Protein AF-A0A8I2FZU0-F1 (afdb_monomer_lite)

Secondary structure (DSSP, 8-state):
--PPPP-SSHHHHHHH--TTT--EEEEETTEEEEE-GGGGGT--SHHHHHHHHHHHTT--TTS--

Radius of gyration: 10.89 Å; chains: 1; bounding box: 25×27×24 Å

Foldseek 3Di:
DDDDDDDPDPVRVQVPDDQLPDKDWDDDPNFIFIGDSVCCVVVVHSLSVVQVRCVNSVHPSPDDD

Sequence (65 aa):
PHDPIEFSSEDELLNQLQPGIDGLIIEKGGRRATFLPTVWESLPYAADFLQHLKQKANIPVNEIP

pLDDT: mean 86.23, std 6.84, range [57.44, 92.44]

Structure (mmCIF, N/CA/C/O backbone):
data_AF-A0A8I2FZU0-F1
#
_entry.id   AF-A0A8I2FZU0-F1
#
loop_
_atom_site.group_PDB
_atom_site.id
_atom_site.type_symbol
_atom_site.label_atom_id
_atom_site.label_alt_id
_atom_site.label_comp_id
_atom_site.label_asym_id
_atom_site.label_entity_id
_atom_site.label_seq_id
_atom_site.pdbx_PDB_ins_code
_atom_site.Cartn_x
_atom_site.Cartn_y
_atom_site.Cartn_z
_atom_site.occupancy
_atom_site.B_iso_or_equiv
_atom_site.auth_seq_id
_atom_site.auth_comp_id
_atom_site.auth_asym_id
_atom_site.auth_atom_id
_atom_site.pdbx_PDB_model_num
ATOM 1 N N . PRO A 1 1 ? 4.920 13.805 2.368 1.00 57.44 1 PRO A N 1
ATOM 2 C CA . PRO A 1 1 ? 6.179 13.025 2.388 1.00 57.44 1 PRO A CA 1
ATOM 3 C C . PRO A 1 1 ? 5.801 11.555 2.246 1.00 57.44 1 PRO A C 1
ATOM 5 O O . PRO A 1 1 ? 4.712 11.204 2.687 1.00 57.44 1 PRO A O 1
ATOM 8 N N . HIS A 1 2 ? 6.612 10.752 1.569 1.00 66.56 2 HIS A N 1
ATOM 9 C CA . HIS A 1 2 ? 6.465 9.300 1.592 1.00 66.56 2 HIS A CA 1
ATOM 10 C C . HIS A 1 2 ? 7.741 8.760 2.219 1.00 66.56 2 HIS A C 1
ATOM 12 O O . HIS A 1 2 ? 8.830 9.087 1.748 1.00 66.56 2 HIS A O 1
ATOM 18 N N . ASP A 1 3 ? 7.596 8.011 3.302 1.00 78.38 3 ASP A N 1
ATOM 19 C CA . ASP A 1 3 ? 8.714 7.353 3.960 1.00 78.38 3 ASP A CA 1
ATOM 20 C C . ASP A 1 3 ? 8.786 5.912 3.439 1.00 78.38 3 ASP A C 1
ATOM 22 O O . ASP A 1 3 ? 7.750 5.243 3.355 1.00 78.38 3 ASP A O 1
ATOM 26 N N . PRO A 1 4 ? 9.967 5.440 3.003 1.00 81.25 4 PRO A N 1
ATOM 27 C CA . PRO A 1 4 ? 10.125 4.056 2.590 1.00 81.25 4 PRO A CA 1
ATOM 28 C C . PRO A 1 4 ? 9.876 3.142 3.793 1.00 81.25 4 PRO A C 1
ATOM 30 O O . PRO A 1 4 ? 10.451 3.341 4.861 1.00 81.25 4 PRO A O 1
ATOM 33 N N . ILE A 1 5 ? 9.018 2.139 3.610 1.00 83.19 5 ILE A N 1
ATOM 34 C CA . ILE A 1 5 ? 8.821 1.075 4.595 1.00 83.19 5 ILE A CA 1
ATOM 35 C C . ILE A 1 5 ? 9.840 -0.015 4.292 1.00 83.19 5 ILE A C 1
ATOM 37 O O . ILE A 1 5 ? 9.850 -0.572 3.194 1.00 83.19 5 ILE A O 1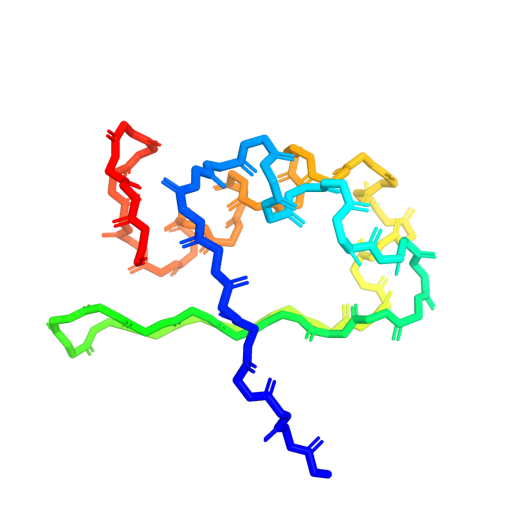
ATOM 41 N N . GLU A 1 6 ? 10.686 -0.319 5.270 1.00 86.00 6 GLU A N 1
ATOM 42 C CA . GLU A 1 6 ? 11.524 -1.509 5.232 1.00 86.00 6 GLU A CA 1
ATOM 43 C C . GLU A 1 6 ? 10.704 -2.696 5.734 1.00 86.00 6 GLU A C 1
ATOM 45 O O . GLU A 1 6 ? 10.106 -2.660 6.812 1.00 86.00 6 GLU A O 1
ATOM 50 N N . PHE A 1 7 ? 10.646 -3.745 4.923 1.00 86.50 7 PHE A N 1
ATOM 51 C CA . PHE A 1 7 ? 9.978 -4.983 5.281 1.00 86.50 7 PHE A CA 1
ATOM 52 C C . PHE A 1 7 ? 10.764 -6.166 4.728 1.00 86.50 7 PHE A C 1
ATOM 54 O O . PHE A 1 7 ? 11.262 -6.137 3.601 1.00 86.50 7 PHE A O 1
ATOM 61 N N . SER A 1 8 ? 10.866 -7.226 5.522 1.00 84.50 8 SER A N 1
ATOM 62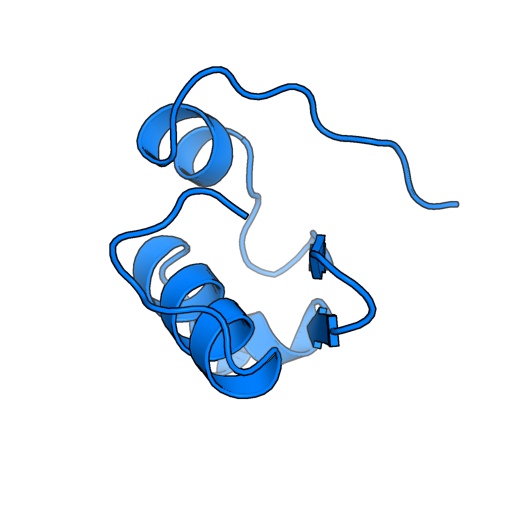 C CA . SER A 1 8 ? 11.571 -8.456 5.131 1.00 84.50 8 SER A CA 1
ATOM 63 C C . SER A 1 8 ? 10.634 -9.511 4.538 1.00 84.50 8 SER A C 1
ATOM 65 O O . SER A 1 8 ? 11.075 -10.508 3.964 1.00 84.50 8 SER A O 1
ATOM 67 N N . SER A 1 9 ? 9.325 -9.339 4.715 1.00 86.06 9 SER A N 1
ATOM 68 C CA . SER A 1 9 ? 8.288 -10.271 4.273 1.00 86.06 9 SER A CA 1
ATOM 69 C C . SER A 1 9 ? 6.967 -9.542 4.070 1.00 86.06 9 SER A C 1
ATOM 71 O O . SER A 1 9 ? 6.733 -8.485 4.652 1.00 86.06 9 SER A O 1
ATOM 73 N N . GLU A 1 10 ? 6.088 -10.123 3.259 1.00 85.25 10 GLU A N 1
ATOM 74 C CA . GLU A 1 10 ? 4.768 -9.551 3.004 1.00 85.25 10 GLU A CA 1
ATOM 75 C C . GLU A 1 10 ? 3.938 -9.429 4.285 1.00 85.25 10 GLU A C 1
ATOM 77 O O . GLU A 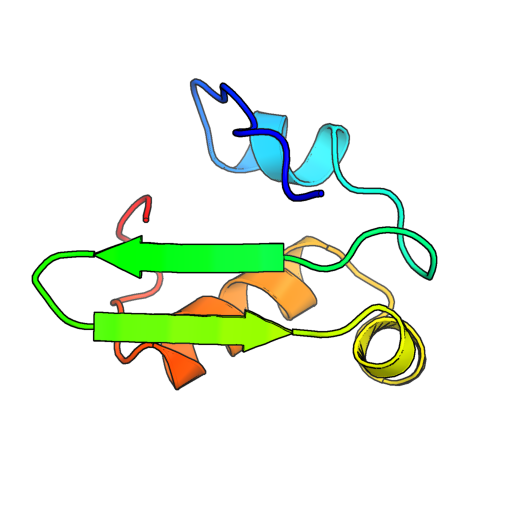1 10 ? 3.400 -8.363 4.550 1.00 85.25 10 GLU A O 1
ATOM 82 N N . ASP A 1 11 ? 3.914 -10.458 5.134 1.00 87.12 11 ASP A N 1
ATOM 83 C CA . ASP A 1 11 ? 3.253 -10.389 6.442 1.00 87.12 11 ASP A CA 1
ATOM 84 C C . ASP A 1 11 ? 3.781 -9.244 7.317 1.00 87.12 11 ASP A C 1
ATOM 86 O O . ASP A 1 11 ? 3.016 -8.606 8.036 1.00 87.12 11 ASP A O 1
ATOM 90 N N . GLU A 1 12 ? 5.081 -8.950 7.259 1.00 89.38 12 GLU A N 1
ATOM 91 C CA . GLU A 1 12 ? 5.677 -7.847 8.018 1.00 89.38 12 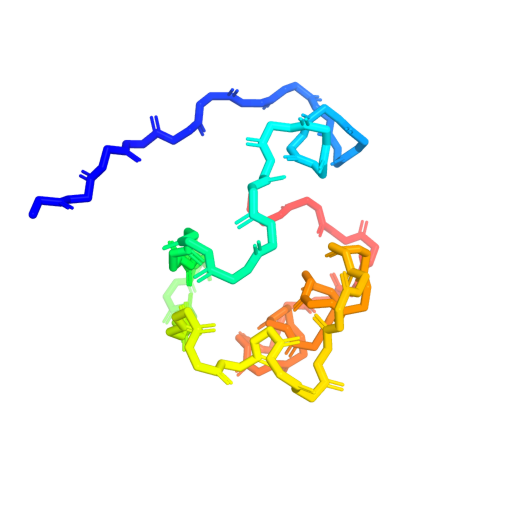GLU A CA 1
ATOM 92 C C . GLU A 1 12 ? 5.206 -6.494 7.482 1.00 89.38 12 GLU A C 1
ATOM 94 O O . GLU A 1 12 ? 4.833 -5.627 8.269 1.00 89.38 12 GLU A O 1
ATOM 99 N N . LEU A 1 13 ? 5.140 -6.340 6.155 1.00 88.75 13 LEU A N 1
ATOM 100 C CA . LEU A 1 13 ? 4.538 -5.168 5.523 1.00 88.75 13 LEU A CA 1
ATOM 101 C C . LEU A 1 13 ? 3.085 -5.015 5.977 1.00 88.75 13 LEU A C 1
ATOM 103 O O . LEU A 1 13 ? 2.723 -3.964 6.489 1.00 88.75 13 LEU A O 1
ATOM 107 N N . LEU A 1 14 ? 2.275 -6.070 5.855 1.00 88.56 14 LEU A N 1
ATOM 108 C CA . LEU A 1 14 ? 0.857 -6.061 6.219 1.00 88.56 14 LEU A CA 1
ATOM 109 C C . LEU A 1 14 ? 0.619 -5.699 7.691 1.00 88.56 14 LEU A C 1
ATOM 111 O O . LEU A 1 14 ? -0.343 -4.994 7.982 1.00 88.56 14 LEU A O 1
ATOM 115 N N . ASN A 1 15 ? 1.493 -6.140 8.601 1.00 89.62 15 ASN A N 1
ATOM 116 C CA . ASN A 1 15 ? 1.423 -5.794 10.024 1.00 89.62 15 ASN A CA 1
ATOM 117 C C . ASN A 1 15 ? 1.836 -4.344 10.322 1.00 89.62 15 ASN A C 1
ATOM 119 O O . ASN A 1 15 ? 1.425 -3.799 11.344 1.00 89.62 15 ASN A O 1
ATOM 123 N N . GLN A 1 16 ? 2.646 -3.722 9.462 1.00 88.75 16 GLN A N 1
ATOM 124 C CA . GLN A 1 16 ? 3.033 -2.316 9.598 1.00 88.75 16 GLN A CA 1
ATOM 125 C C . GLN A 1 16 ? 1.977 -1.349 9.038 1.00 88.75 16 GLN A C 1
ATOM 127 O O . GLN A 1 16 ? 1.956 -0.187 9.442 1.00 88.75 16 GLN A O 1
ATOM 132 N N . LEU A 1 17 ? 1.099 -1.803 8.134 1.00 88.44 17 LEU A N 1
ATOM 133 C CA . LEU A 1 17 ? 0.079 -0.946 7.522 1.00 88.44 17 LEU A CA 1
ATOM 134 C C . LEU A 1 17 ? -1.055 -0.619 8.488 1.00 88.44 17 LEU A C 1
ATOM 136 O O . LEU A 1 17 ? -1.613 -1.506 9.132 1.00 88.44 17 LEU A O 1
ATOM 140 N N . GLN A 1 18 ? -1.470 0.647 8.501 1.00 89.06 18 GLN A N 1
ATOM 141 C CA . GLN A 1 18 ? -2.639 1.112 9.237 1.00 89.06 18 GLN A CA 1
ATOM 142 C C . GLN A 1 18 ? -3.809 1.388 8.281 1.00 89.06 18 GLN A C 1
ATOM 144 O O . GLN A 1 18 ? -3.811 2.402 7.563 1.00 89.06 18 GLN A O 1
ATOM 149 N N . PRO A 1 19 ? -4.840 0.520 8.279 1.00 89.75 19 PRO A N 1
ATOM 150 C CA . PRO A 1 19 ? -6.035 0.728 7.479 1.00 89.75 19 PRO A CA 1
ATOM 151 C C . PRO A 1 19 ? -6.708 2.069 7.778 1.00 89.75 19 PRO A C 1
ATOM 153 O O . PRO A 1 19 ? -6.908 2.443 8.931 1.00 89.75 19 PRO A O 1
ATOM 156 N N . GLY A 1 20 ? -7.072 2.796 6.725 1.00 86.06 20 GLY A N 1
ATOM 157 C CA . GLY A 1 20 ? -7.745 4.098 6.795 1.00 86.06 20 GLY A CA 1
ATOM 158 C C . GLY A 1 20 ? -6.815 5.292 7.019 1.00 86.06 20 GLY A C 1
ATOM 159 O O . GLY A 1 20 ? -7.276 6.429 6.932 1.00 86.06 20 GLY A O 1
ATOM 160 N N . ILE A 1 21 ? -5.523 5.057 7.264 1.00 88.62 21 ILE A N 1
ATOM 161 C CA . ILE A 1 21 ? -4.534 6.110 7.536 1.00 88.62 21 ILE A CA 1
ATOM 162 C C . ILE A 1 21 ? -3.463 6.123 6.449 1.00 88.62 21 ILE A C 1
ATOM 164 O O . ILE A 1 21 ? -3.218 7.166 5.839 1.00 88.62 21 ILE A O 1
ATOM 168 N N . ASP A 1 22 ? -2.864 4.966 6.169 1.00 88.94 22 ASP A N 1
ATOM 169 C CA . ASP A 1 22 ? -1.686 4.898 5.310 1.00 88.94 22 ASP A CA 1
ATOM 170 C C . ASP A 1 22 ? -2.048 4.826 3.825 1.00 88.94 22 ASP A C 1
ATOM 172 O O . ASP A 1 22 ? -2.939 4.093 3.403 1.00 88.94 22 ASP A O 1
ATOM 176 N N . GLY A 1 23 ? -1.337 5.584 2.992 1.00 89.38 23 GLY A N 1
ATOM 177 C CA . GLY A 1 23 ? -1.355 5.407 1.541 1.00 89.38 23 GLY A CA 1
ATOM 178 C C . GLY A 1 23 ? -0.159 4.566 1.120 1.00 89.38 23 GLY A C 1
ATOM 179 O O . GLY A 1 23 ? 0.951 4.820 1.580 1.00 89.38 23 GLY A O 1
ATOM 180 N N . LEU A 1 24 ? -0.359 3.600 0.224 1.00 90.19 24 LEU A N 1
ATOM 181 C CA . LEU A 1 24 ? 0.722 2.729 -0.230 1.00 90.19 24 LEU A CA 1
ATOM 182 C C . LEU A 1 24 ? 1.097 3.008 -1.679 1.00 90.19 24 LEU A C 1
ATOM 184 O O . LEU A 1 24 ? 0.238 3.147 -2.555 1.00 90.19 24 LEU A O 1
ATOM 188 N N . ILE A 1 25 ? 2.399 3.052 -1.939 1.00 89.56 25 ILE A N 1
ATOM 189 C CA . ILE A 1 25 ? 2.970 3.167 -3.277 1.00 89.56 25 ILE A CA 1
ATOM 190 C C . ILE A 1 25 ? 3.884 1.967 -3.470 1.00 89.56 25 ILE A C 1
ATOM 192 O O . ILE A 1 25 ? 4.771 1.745 -2.655 1.00 89.56 25 ILE A O 1
ATOM 196 N N . ILE A 1 26 ? 3.680 1.221 -4.552 1.00 88.81 26 ILE A N 1
ATOM 197 C CA . ILE A 1 26 ? 4.601 0.163 -4.972 1.00 88.81 26 ILE A CA 1
ATOM 198 C C . ILE A 1 26 ? 5.169 0.509 -6.340 1.00 88.81 26 ILE A C 1
ATOM 200 O O . ILE A 1 26 ? 4.452 1.007 -7.216 1.00 88.81 26 ILE A O 1
ATOM 204 N N . GLU A 1 27 ? 6.454 0.239 -6.519 1.00 86.31 27 GLU A N 1
ATOM 205 C CA . GLU A 1 27 ? 7.168 0.461 -7.767 1.00 86.31 27 GLU A CA 1
ATOM 206 C C . GLU A 1 27 ? 8.130 -0.697 -8.021 1.00 86.31 27 GLU A C 1
ATOM 208 O O . GLU A 1 27 ? 8.992 -0.981 -7.200 1.00 86.31 27 GLU A O 1
ATOM 213 N N . LYS A 1 28 ? 7.992 -1.358 -9.173 1.00 83.19 28 LYS A N 1
ATOM 214 C CA . LYS A 1 28 ? 8.850 -2.477 -9.566 1.00 83.19 28 LYS A CA 1
ATOM 215 C C . LYS A 1 28 ? 9.065 -2.502 -11.072 1.00 83.19 28 LYS A C 1
ATOM 217 O O . LYS A 1 28 ? 8.112 -2.562 -11.846 1.00 83.19 28 LYS A O 1
ATOM 222 N N . GLY A 1 29 ? 10.328 -2.473 -11.503 1.00 80.56 29 GLY A N 1
ATOM 223 C CA . GLY A 1 29 ? 10.709 -2.649 -12.912 1.00 80.56 29 GLY A CA 1
ATOM 224 C C . GLY A 1 29 ? 10.034 -1.670 -13.884 1.00 80.56 29 GLY A C 1
ATOM 225 O O . GLY A 1 29 ? 9.649 -2.068 -14.981 1.00 80.56 29 GLY A O 1
ATOM 226 N N . GLY A 1 30 ? 9.826 -0.415 -13.469 1.00 84.00 30 GLY A N 1
ATOM 227 C CA . GLY A 1 30 ? 9.135 0.611 -14.263 1.00 84.00 30 GLY A CA 1
ATOM 228 C C . GLY A 1 30 ? 7.604 0.552 -14.203 1.00 84.00 30 GLY A C 1
ATOM 229 O O . GLY A 1 30 ? 6.933 1.359 -14.844 1.00 84.00 30 GLY A O 1
ATOM 230 N N . ARG A 1 31 ? 7.033 -0.377 -13.430 1.00 86.81 31 ARG A N 1
ATOM 231 C CA . ARG A 1 31 ? 5.603 -0.425 -13.123 1.00 86.81 31 ARG A CA 1
ATOM 232 C C . ARG A 1 31 ? 5.365 0.208 -11.765 1.00 86.81 31 ARG A C 1
ATOM 234 O O . ARG A 1 31 ? 6.106 -0.067 -10.829 1.00 86.81 31 ARG A O 1
ATOM 241 N N . ARG A 1 32 ? 4.323 1.025 -11.647 1.00 88.56 32 ARG A N 1
ATOM 242 C CA . ARG A 1 32 ? 4.002 1.739 -10.411 1.00 88.56 32 ARG A CA 1
ATOM 243 C C . ARG A 1 32 ? 2.503 1.759 -10.180 1.00 88.56 32 ARG A C 1
ATOM 245 O O . ARG A 1 32 ? 1.738 2.018 -11.108 1.00 88.56 32 ARG A O 1
ATOM 252 N N . ALA A 1 33 ? 2.094 1.564 -8.934 1.00 92.00 33 ALA A N 1
ATOM 253 C CA . ALA A 1 33 ? 0.738 1.857 -8.496 1.00 92.00 33 ALA A CA 1
ATOM 254 C C . ALA A 1 33 ? 0.744 2.578 -7.153 1.00 92.00 33 ALA A C 1
ATOM 256 O O . ALA A 1 33 ? 1.649 2.430 -6.337 1.00 92.00 33 ALA A O 1
ATOM 257 N N . THR A 1 34 ? -0.304 3.363 -6.936 1.00 91.94 34 THR A N 1
ATOM 258 C CA . THR A 1 34 ? -0.539 4.079 -5.688 1.00 91.94 34 THR A CA 1
ATOM 259 C C . THR A 1 34 ? -1.984 3.882 -5.276 1.00 91.94 34 THR A C 1
ATOM 261 O O . THR A 1 34 ? -2.887 4.086 -6.092 1.00 91.94 34 THR A O 1
ATOM 264 N N . PHE A 1 35 ? -2.190 3.530 -4.013 1.00 92.44 35 PHE A N 1
ATOM 265 C CA . PHE A 1 35 ? -3.480 3.598 -3.351 1.00 92.44 35 PHE A CA 1
ATOM 266 C C . PHE A 1 35 ? -3.451 4.655 -2.261 1.00 92.44 35 PHE A C 1
ATOM 268 O O . PHE A 1 35 ? -2.494 4.789 -1.503 1.00 92.44 35 PHE A O 1
ATOM 275 N N . LEU A 1 36 ? -4.530 5.426 -2.227 1.00 91.94 36 LEU A N 1
ATOM 276 C CA . LEU A 1 36 ? -4.751 6.458 -1.233 1.00 91.94 36 LEU A CA 1
ATOM 277 C C . LEU A 1 36 ? -5.471 5.864 -0.020 1.00 91.94 36 LEU A C 1
ATOM 279 O O . LEU A 1 36 ? -6.138 4.836 -0.164 1.00 91.94 36 LEU A O 1
ATOM 283 N N . PRO A 1 37 ? -5.430 6.545 1.136 1.00 89.56 37 PRO A N 1
ATOM 284 C CA . PRO A 1 37 ? -6.109 6.075 2.337 1.00 89.56 37 PRO A CA 1
ATOM 285 C C . PRO A 1 37 ? -7.620 5.864 2.152 1.00 89.56 37 PRO A C 1
ATOM 287 O O . PRO A 1 37 ? -8.216 5.009 2.792 1.00 89.56 37 PRO A O 1
ATOM 290 N N . THR A 1 38 ? -8.245 6.586 1.217 1.00 91.19 38 THR A N 1
ATOM 291 C CA . THR A 1 38 ? -9.670 6.427 0.878 1.00 91.19 38 THR A CA 1
ATOM 292 C C . THR A 1 38 ? -10.011 5.048 0.310 1.00 91.19 38 THR A C 1
ATOM 294 O O . THR A 1 38 ? -11.156 4.619 0.380 1.00 91.19 38 THR A O 1
ATOM 297 N N . VAL A 1 39 ? -9.032 4.320 -0.238 1.00 91.25 39 VAL A N 1
ATOM 298 C CA . VAL A 1 39 ? -9.247 2.967 -0.771 1.00 91.25 39 VAL A CA 1
ATOM 299 C C . VAL A 1 39 ? -9.509 1.961 0.355 1.00 91.25 39 VAL A C 1
ATOM 301 O O . VAL A 1 39 ? -10.217 0.979 0.132 1.00 91.25 39 VAL A O 1
ATOM 304 N N . TRP A 1 40 ? -9.029 2.226 1.575 1.00 92.25 40 TRP A N 1
ATOM 305 C CA . TRP A 1 40 ? -9.295 1.376 2.738 1.00 92.25 40 TRP A CA 1
ATOM 306 C C . TRP A 1 40 ? -10.780 1.257 3.078 1.00 92.25 40 TRP A C 1
ATOM 308 O O . TRP A 1 40 ? -11.188 0.236 3.621 1.00 92.25 40 TRP A O 1
ATOM 318 N N . GLU A 1 41 ? -11.608 2.244 2.717 1.00 90.25 41 GLU A N 1
ATOM 319 C CA . GLU A 1 41 ? -13.064 2.155 2.898 1.00 90.25 41 GLU A CA 1
ATOM 320 C C . GLU A 1 41 ? -13.673 0.996 2.096 1.00 90.25 41 GLU A C 1
ATOM 322 O O . GLU A 1 41 ? -14.656 0.393 2.517 1.00 90.25 41 GLU A O 1
ATOM 327 N N . SER A 1 42 ? -13.082 0.670 0.941 1.00 90.44 42 SER A N 1
ATOM 328 C CA . SER A 1 42 ? -13.495 -0.463 0.103 1.00 90.44 42 SER A CA 1
ATOM 329 C C . SER A 1 42 ? -12.706 -1.741 0.397 1.00 90.44 42 SER A C 1
ATOM 331 O O . SER A 1 42 ? -13.229 -2.835 0.205 1.00 90.44 42 SER A O 1
ATOM 333 N N . LEU A 1 43 ? -11.452 -1.610 0.840 1.00 91.38 43 LEU A N 1
ATOM 334 C CA . LEU A 1 43 ? -10.532 -2.712 1.125 1.00 91.38 43 LEU A CA 1
ATOM 335 C C . LEU A 1 43 ? -10.004 -2.583 2.562 1.00 91.38 43 LEU A C 1
ATOM 337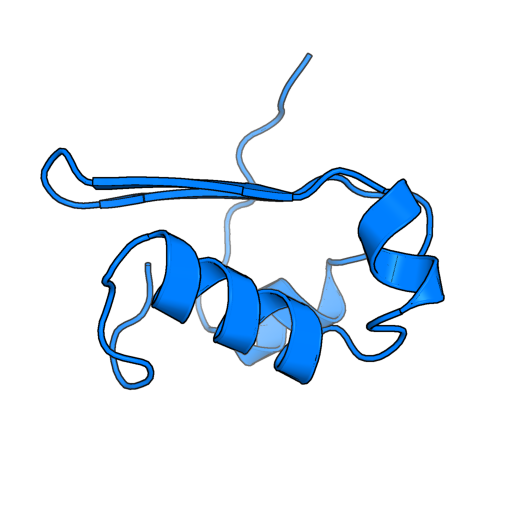 O O . LEU A 1 43 ? -8.879 -2.126 2.740 1.00 91.38 43 LEU A O 1
ATOM 341 N N . PRO A 1 44 ? -10.787 -2.956 3.592 1.00 88.50 44 PRO A N 1
ATOM 342 C CA . PRO A 1 44 ? -10.392 -2.769 4.991 1.00 88.50 44 PRO A CA 1
ATOM 343 C C . PRO A 1 44 ? -9.287 -3.737 5.442 1.00 88.50 44 PRO A C 1
ATOM 345 O O . PRO A 1 44 ? -8.655 -3.512 6.473 1.00 88.50 44 PRO A O 1
ATOM 348 N N . TYR A 1 45 ? -9.041 -4.808 4.681 1.00 89.62 45 TYR A N 1
ATOM 349 C CA . TYR A 1 45 ? -7.999 -5.790 4.960 1.00 89.62 45 TYR A CA 1
ATOM 350 C C . TYR A 1 45 ? -6.722 -5.463 4.184 1.00 89.62 45 TYR A C 1
ATOM 352 O O . TYR A 1 45 ? -6.737 -5.345 2.958 1.00 89.62 45 TYR A O 1
ATOM 360 N N . ALA A 1 46 ? -5.595 -5.372 4.895 1.00 89.50 46 ALA A N 1
ATOM 361 C CA . ALA A 1 46 ? -4.303 -5.027 4.302 1.00 89.50 46 ALA A CA 1
ATOM 362 C C . ALA A 1 46 ? -3.868 -6.012 3.206 1.00 89.50 46 ALA A C 1
ATOM 364 O O . ALA A 1 46 ? -3.310 -5.593 2.193 1.00 89.50 46 ALA A O 1
ATOM 365 N N . ALA A 1 47 ? -4.165 -7.305 3.377 1.00 89.62 47 ALA A N 1
ATOM 366 C CA . ALA A 1 47 ? -3.871 -8.332 2.380 1.00 89.62 47 ALA A CA 1
ATOM 367 C C . ALA A 1 47 ? -4.602 -8.063 1.052 1.00 89.62 47 ALA A C 1
ATOM 369 O O . ALA A 1 47 ? -3.976 -8.048 -0.010 1.00 89.62 47 ALA A O 1
ATOM 370 N N . ASP A 1 48 ? -5.903 -7.757 1.113 1.00 90.75 48 ASP A N 1
ATOM 371 C CA . ASP A 1 48 ? -6.704 -7.425 -0.070 1.00 90.75 48 ASP A CA 1
ATOM 372 C C . ASP A 1 48 ? -6.219 -6.123 -0.715 1.00 90.75 48 ASP A C 1
ATOM 374 O O . ASP A 1 48 ? -6.065 -6.036 -1.936 1.00 90.75 48 ASP A O 1
ATOM 378 N N . PHE A 1 49 ? -5.911 -5.119 0.109 1.00 91.19 49 PHE A N 1
ATOM 379 C CA . PHE A 1 49 ? -5.362 -3.844 -0.338 1.00 91.19 49 PHE A CA 1
ATOM 380 C C . PHE A 1 49 ? -4.064 -4.038 -1.130 1.00 91.19 49 PHE A C 1
ATOM 382 O O . PHE A 1 49 ? -3.938 -3.542 -2.253 1.00 91.19 49 PHE A O 1
ATOM 389 N N . LEU A 1 50 ? -3.114 -4.803 -0.584 1.00 88.88 50 LEU A N 1
ATOM 390 C CA . LEU A 1 50 ? -1.837 -5.082 -1.231 1.00 88.88 50 LEU A CA 1
ATOM 391 C C . LEU A 1 50 ? -2.019 -5.913 -2.506 1.00 88.88 50 LEU A C 1
ATOM 393 O O . LEU A 1 50 ? -1.430 -5.585 -3.537 1.00 88.88 50 LEU A O 1
ATOM 397 N N . GLN A 1 51 ? -2.869 -6.942 -2.483 1.00 90.12 51 GLN A N 1
ATOM 398 C CA . GLN A 1 51 ? -3.155 -7.767 -3.657 1.00 90.12 51 GLN A CA 1
ATOM 399 C C . GLN A 1 51 ? -3.724 -6.930 -4.812 1.00 90.12 51 GLN A C 1
ATOM 401 O O . GLN A 1 51 ? -3.250 -7.026 -5.948 1.00 90.12 51 GLN A O 1
ATOM 406 N N . HIS A 1 52 ? -4.704 -6.070 -4.531 1.00 91.19 52 HIS A N 1
ATOM 407 C CA . HIS A 1 52 ? -5.296 -5.175 -5.527 1.00 91.19 52 HIS A CA 1
ATOM 408 C C . HIS A 1 52 ? -4.288 -4.138 -6.033 1.00 91.19 52 HIS A C 1
ATOM 410 O O . HIS A 1 52 ? -4.281 -3.797 -7.220 1.00 91.19 52 HIS A O 1
ATOM 416 N N . LEU A 1 53 ? -3.405 -3.657 -5.158 1.00 90.69 53 LEU A N 1
ATOM 417 C CA . LEU A 1 53 ? -2.353 -2.724 -5.533 1.00 90.69 53 LEU A CA 1
ATOM 418 C C . LEU A 1 53 ? -1.337 -3.382 -6.478 1.00 90.69 53 LEU A C 1
ATOM 420 O O . LEU A 1 53 ? -1.012 -2.797 -7.512 1.00 90.69 53 LEU A O 1
ATOM 424 N N . LYS A 1 54 ? -0.904 -4.618 -6.188 1.00 89.31 54 LYS A N 1
ATOM 425 C CA . LYS A 1 54 ? -0.048 -5.425 -7.077 1.00 89.31 54 LYS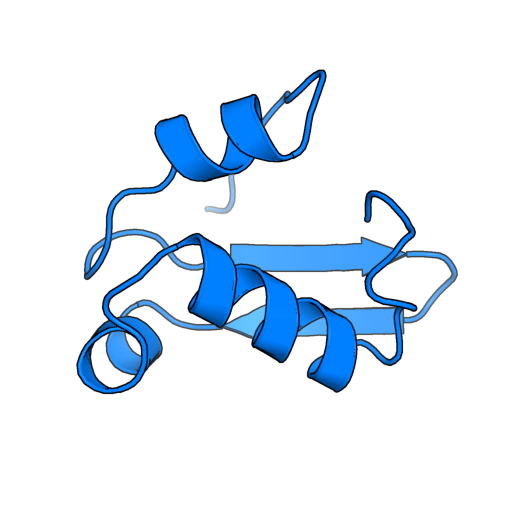 A CA 1
ATOM 426 C C . LYS A 1 54 ? -0.707 -5.653 -8.431 1.00 89.31 54 LYS A C 1
ATOM 428 O O . LYS A 1 54 ? -0.079 -5.409 -9.458 1.00 89.31 54 LYS A O 1
ATOM 433 N N . GLN A 1 55 ? -1.986 -6.031 -8.448 1.00 90.19 55 GLN A N 1
ATOM 434 C CA . GLN A 1 55 ? -2.744 -6.192 -9.692 1.00 90.19 55 GLN A CA 1
ATOM 435 C C . GLN A 1 55 ? -2.789 -4.894 -10.505 1.00 90.19 55 GLN A C 1
ATOM 437 O O . GLN A 1 55 ? -2.557 -4.914 -11.713 1.00 90.19 55 GLN A O 1
ATOM 442 N N . LYS A 1 56 ? -3.003 -3.748 -9.848 1.00 89.62 56 LYS A N 1
ATOM 443 C CA . LYS A 1 56 ? -2.988 -2.433 -10.501 1.00 89.62 56 LYS A CA 1
ATOM 444 C C . LYS A 1 56 ? -1.606 -2.058 -11.037 1.00 89.62 56 LYS A C 1
ATOM 446 O O . LYS A 1 56 ? -1.516 -1.460 -12.106 1.00 89.62 56 LYS A O 1
ATOM 451 N N . ALA A 1 57 ? -0.542 -2.427 -10.327 1.00 89.44 57 ALA A N 1
ATOM 452 C CA . ALA A 1 57 ? 0.837 -2.277 -10.785 1.00 89.44 57 ALA A CA 1
ATOM 453 C C . ALA A 1 57 ? 1.238 -3.335 -11.825 1.00 89.44 57 ALA A C 1
ATOM 455 O O . ALA A 1 57 ? 2.367 -3.313 -12.305 1.00 89.44 57 ALA A O 1
ATOM 456 N N . ASN A 1 58 ? 0.350 -4.269 -12.181 1.00 88.56 58 ASN A N 1
ATOM 457 C CA . ASN A 1 58 ? 0.664 -5.402 -13.046 1.00 88.56 58 ASN A CA 1
ATOM 458 C C . ASN A 1 58 ? 1.874 -6.208 -12.519 1.00 88.56 58 ASN A C 1
ATOM 460 O O . ASN A 1 58 ? 2.760 -6.616 -13.272 1.00 88.56 58 ASN A O 1
ATOM 464 N N . ILE A 1 59 ? 1.945 -6.369 -11.196 1.00 84.06 59 ILE A N 1
ATOM 465 C CA . ILE A 1 59 ? 2.920 -7.191 -10.479 1.00 84.06 59 ILE A CA 1
ATOM 466 C C . ILE A 1 59 ? 2.229 -8.518 -10.140 1.00 84.06 59 ILE A C 1
ATOM 468 O O . ILE A 1 59 ? 1.109 -8.505 -9.618 1.00 84.06 59 ILE A O 1
ATOM 472 N N . PRO A 1 60 ? 2.847 -9.671 -10.444 1.00 81.81 60 PRO A N 1
ATOM 473 C CA . PRO A 1 60 ? 2.277 -10.959 -10.078 1.00 81.81 60 PRO A CA 1
ATOM 474 C C . PRO A 1 60 ? 2.155 -11.077 -8.554 1.00 81.81 60 PRO A C 1
ATOM 476 O O . PRO A 1 60 ? 3.071 -10.727 -7.816 1.00 81.81 60 PRO A O 1
ATOM 479 N N . VAL A 1 61 ? 1.022 -11.601 -8.080 1.00 72.69 61 VAL A N 1
ATOM 480 C CA . VAL A 1 61 ? 0.697 -11.686 -6.642 1.00 72.69 61 VAL A CA 1
ATOM 481 C C . VAL A 1 61 ? 1.749 -12.448 -5.827 1.00 72.69 61 VAL A C 1
ATOM 483 O O . VAL A 1 61 ? 2.002 -12.094 -4.681 1.00 72.69 61 VAL A O 1
ATOM 486 N N . ASN A 1 62 ? 2.409 -13.428 -6.450 1.00 76.25 62 ASN A N 1
ATOM 487 C CA . ASN A 1 62 ? 3.436 -14.268 -5.833 1.00 76.25 62 ASN A CA 1
ATOM 488 C C . ASN A 1 62 ? 4.814 -13.592 -5.726 1.00 76.25 62 ASN A C 1
ATOM 490 O O . ASN A 1 62 ? 5.755 -14.187 -5.213 1.00 76.25 62 ASN A O 1
ATOM 494 N N . GLU A 1 63 ? 4.969 -12.378 -6.254 1.00 74.31 63 GLU A N 1
ATOM 495 C CA . GLU A 1 63 ? 6.203 -11.619 -6.107 1.00 74.31 63 GLU A CA 1
ATOM 496 C C . GLU A 1 63 ? 6.067 -10.546 -5.034 1.00 74.31 63 GLU A C 1
ATOM 498 O O . GLU A 1 63 ? 5.081 -9.805 -4.977 1.00 74.31 63 GLU A O 1
ATOM 503 N N . ILE A 1 64 ? 7.113 -10.439 -4.218 1.00 72.19 64 ILE A N 1
ATOM 504 C CA . ILE A 1 64 ? 7.289 -9.334 -3.284 1.00 72.19 64 ILE A CA 1
ATOM 505 C C . ILE A 1 64 ? 7.653 -8.087 -4.120 1.00 72.19 64 ILE A C 1
ATOM 507 O O . ILE A 1 64 ? 8.561 -8.180 -4.964 1.00 72.19 64 ILE A O 1
ATOM 511 N N . PRO A 1 65 ? 6.870 -6.996 -4.011 1.00 66.12 65 PRO A N 1
ATOM 512 C CA . PRO A 1 65 ? 7.063 -5.777 -4.788 1.00 66.12 65 PRO A CA 1
ATOM 513 C C . PRO A 1 65 ? 8.350 -5.049 -4.405 1.00 66.12 65 PRO A C 1
ATOM 515 O O . PRO A 1 65 ? 8.753 -5.134 -3.226 1.00 66.12 65 PRO A O 1
#